Protein AF-A0A3N5L3K1-F1 (afdb_monomer)

Secondary structure (DSSP, 8-state):
-HHHHHHHHHHHHHTT--HHHHHHHHHHHHHHHHHHHHHHHHHHHHHHHHHHHHHTT--TTTTTSS----SS-HHHHHHHHHHHHHHHHHHHHHHHHHHTT-

Radius of gyration: 20.73 Å; Cα contacts (8 Å, |Δi|>4): 67; chains: 1; bounding box: 44×19×56 Å

Mean predicted aligned error: 8.54 Å

Structure (mmCIF, N/CA/C/O backbone):
data_AF-A0A3N5L3K1-F1
#
_entry.id   AF-A0A3N5L3K1-F1
#
loop_
_atom_site.group_PDB
_atom_site.id
_atom_site.type_symbol
_atom_site.label_atom_id
_atom_site.label_alt_id
_atom_site.label_comp_id
_atom_site.label_asym_id
_atom_site.label_entity_id
_atom_site.label_seq_id
_atom_site.pdbx_PDB_ins_code
_atom_site.Cartn_x
_atom_site.Cartn_y
_atom_site.Cartn_z
_atom_site.occupancy
_atom_site.B_iso_or_equiv
_atom_site.auth_seq_id
_atom_site.auth_comp_id
_atom_site.auth_asym_id
_atom_site.auth_atom_id
_atom_site.pdbx_PDB_model_num
ATOM 1 N N . ALA A 1 1 ? 4.553 2.457 20.810 1.00 51.47 1 ALA A N 1
ATOM 2 C CA . ALA A 1 1 ? 3.489 2.457 19.781 1.00 51.47 1 ALA A CA 1
ATOM 3 C C . ALA A 1 1 ? 2.298 1.556 20.140 1.00 51.47 1 ALA A C 1
ATOM 5 O O . ALA A 1 1 ? 1.179 2.024 20.021 1.00 51.47 1 ALA A O 1
ATOM 6 N N . VAL A 1 2 ? 2.493 0.312 20.613 1.00 47.75 2 VAL A N 1
ATOM 7 C CA . VAL A 1 2 ? 1.377 -0.605 20.964 1.00 47.75 2 VAL A CA 1
ATOM 8 C C . VAL A 1 2 ? 0.472 -0.066 22.090 1.00 47.75 2 VAL A C 1
ATOM 10 O O . VAL A 1 2 ? -0.739 -0.153 21.960 1.00 47.75 2 VAL A O 1
ATOM 13 N N . TYR A 1 3 ? 1.027 0.578 23.127 1.00 53.47 3 TYR A N 1
ATOM 14 C CA . TYR A 1 3 ? 0.235 1.180 24.218 1.00 53.47 3 TYR A CA 1
ATOM 15 C C . TYR A 1 3 ? -0.630 2.378 23.787 1.00 53.47 3 TYR A C 1
ATOM 17 O O . TYR A 1 3 ? -1.760 2.495 24.245 1.00 53.47 3 TYR A O 1
ATOM 25 N N . ALA A 1 4 ? -0.151 3.207 22.849 1.00 59.09 4 ALA A N 1
ATOM 26 C CA . ALA A 1 4 ? -0.912 4.356 22.341 1.00 59.09 4 ALA A CA 1
ATOM 27 C C . ALA A 1 4 ? -2.193 3.922 21.605 1.00 59.09 4 ALA A C 1
ATOM 29 O O . ALA A 1 4 ? -3.210 4.605 21.650 1.00 59.09 4 ALA A O 1
ATOM 30 N N . ARG A 1 5 ? -2.162 2.743 20.966 1.00 70.94 5 ARG A N 1
ATOM 31 C CA . ARG A 1 5 ? -3.332 2.164 20.293 1.00 70.94 5 ARG A CA 1
ATOM 32 C C . ARG A 1 5 ? -4.356 1.619 21.283 1.00 70.94 5 ARG A C 1
ATOM 34 O O . ARG A 1 5 ? -5.548 1.680 21.006 1.00 70.94 5 ARG A O 1
ATOM 41 N N . THR A 1 6 ? -3.910 1.084 22.418 1.00 75.88 6 THR A N 1
ATOM 42 C CA . THR A 1 6 ? -4.813 0.610 23.475 1.00 75.88 6 THR A CA 1
ATOM 43 C C . THR A 1 6 ? -5.590 1.774 24.085 1.00 75.88 6 THR A C 1
ATOM 45 O O . THR A 1 6 ? -6.803 1.670 24.229 1.00 75.88 6 THR A O 1
ATOM 48 N N . GLU A 1 7 ? -4.912 2.893 24.350 1.00 81.44 7 GLU A N 1
ATOM 49 C CA . GLU A 1 7 ? -5.519 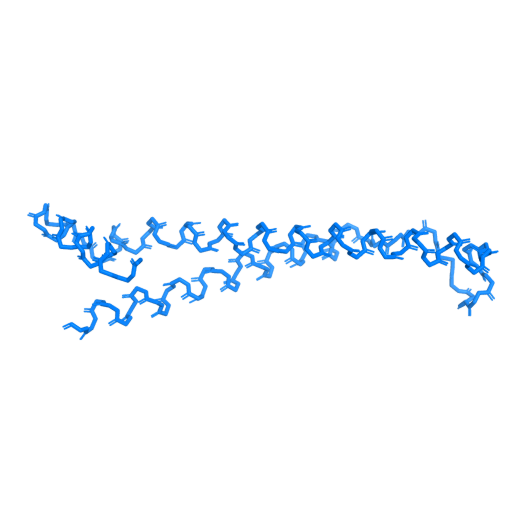4.110 24.900 1.00 81.44 7 GLU A CA 1
ATOM 50 C C . GLU A 1 7 ? -6.524 4.744 23.914 1.00 81.44 7 GLU A C 1
ATOM 52 O O . GLU A 1 7 ? -7.651 5.049 24.296 1.00 81.44 7 GLU A O 1
ATOM 57 N N . GLU A 1 8 ? -6.198 4.831 22.614 1.00 83.19 8 GLU A N 1
ATOM 58 C CA . GLU A 1 8 ? -7.154 5.269 21.575 1.00 83.19 8 GLU A CA 1
ATOM 59 C C . GLU A 1 8 ? -8.406 4.382 21.518 1.00 83.19 8 GLU A C 1
ATOM 61 O O . GLU A 1 8 ? -9.532 4.880 21.432 1.00 83.19 8 GLU A O 1
ATOM 66 N N . ILE A 1 9 ? -8.229 3.058 21.569 1.00 84.31 9 ILE A N 1
ATOM 67 C CA . ILE A 1 9 ? -9.345 2.105 21.548 1.00 84.31 9 ILE A CA 1
ATOM 68 C C . ILE A 1 9 ? -10.199 2.247 22.812 1.00 84.31 9 ILE A C 1
ATOM 70 O O . ILE A 1 9 ? -11.424 2.137 22.730 1.00 84.31 9 ILE A O 1
ATOM 74 N N . GLU A 1 10 ? -9.582 2.488 23.968 1.00 85.31 10 GLU A N 1
ATOM 75 C CA . GLU A 1 10 ? -10.277 2.726 25.231 1.00 85.31 10 GLU A CA 1
ATOM 76 C C . GLU A 1 10 ? -11.113 4.005 25.172 1.00 85.31 10 GLU A C 1
ATOM 78 O O . GLU A 1 10 ? -12.309 3.954 25.461 1.00 85.31 10 GLU A O 1
ATOM 83 N N . VAL A 1 11 ? -10.548 5.107 24.670 1.00 88.31 11 VAL A N 1
ATOM 84 C CA . VAL A 1 11 ? -11.296 6.347 24.424 1.00 88.31 11 VAL A CA 1
ATOM 85 C C . VAL A 1 11 ? -12.490 6.082 23.509 1.00 88.31 11 VAL A C 1
ATOM 87 O O . VAL A 1 11 ? -13.613 6.432 23.860 1.00 88.31 11 VAL A O 1
ATOM 90 N N . MET A 1 12 ? -12.304 5.392 22.378 1.00 89.31 12 MET A N 1
ATOM 91 C CA . MET A 1 12 ? -13.418 5.068 21.475 1.00 89.31 12 MET A CA 1
ATOM 92 C C . MET A 1 12 ? -14.493 4.198 22.151 1.00 89.31 12 MET A C 1
ATOM 94 O O . MET A 1 12 ? -15.686 4.388 21.902 1.00 89.31 12 MET A O 1
ATOM 98 N N . ARG A 1 13 ? -14.104 3.268 23.034 1.00 87.25 13 ARG A N 1
ATOM 99 C CA . ARG A 1 13 ? -15.048 2.463 23.829 1.00 87.25 13 ARG A CA 1
ATOM 100 C C . ARG A 1 13 ? -15.817 3.315 24.843 1.00 87.25 13 ARG A C 1
ATOM 102 O O . ARG A 1 13 ? -17.011 3.078 25.009 1.00 87.25 13 ARG A O 1
ATOM 109 N N . LEU A 1 14 ? -15.181 4.309 25.468 1.00 90.69 14 LEU A N 1
ATOM 110 C CA . LEU A 1 14 ? -15.819 5.215 26.435 1.00 90.69 14 LEU A CA 1
ATOM 111 C C . LEU A 1 14 ? -16.923 6.072 25.799 1.00 90.69 14 LEU A C 1
ATOM 113 O O . LEU A 1 14 ? -17.935 6.331 26.443 1.00 90.69 14 LEU A O 1
ATOM 117 N N . VAL A 1 15 ? -16.782 6.446 24.523 1.00 89.88 15 VAL A N 1
ATOM 118 C CA . VAL A 1 15 ? -17.839 7.159 23.774 1.00 89.88 15 VAL A CA 1
ATOM 119 C C . VAL A 1 15 ? -18.920 6.204 23.224 1.00 89.88 15 VAL A C 1
ATOM 121 O O . VAL A 1 15 ? -19.828 6.626 22.514 1.00 89.88 15 VAL A O 1
ATOM 124 N N . GLY A 1 16 ? -18.850 4.902 23.531 1.00 89.56 16 GLY A N 1
ATOM 125 C CA . GLY A 1 16 ? -19.830 3.905 23.087 1.00 89.56 16 GLY A CA 1
ATOM 126 C C . GLY A 1 16 ? -19.682 3.474 21.622 1.00 89.56 16 GLY A C 1
ATOM 127 O O . GLY A 1 16 ? -20.645 2.992 21.021 1.00 89.56 16 GLY A O 1
ATOM 128 N N . ALA A 1 17 ? -18.499 3.636 21.018 1.00 89.56 17 ALA A N 1
ATOM 129 C CA . ALA A 1 17 ? -18.284 3.281 19.618 1.00 89.56 17 ALA A CA 1
ATOM 130 C C . ALA A 1 17 ? -18.453 1.770 19.371 1.00 89.56 17 ALA A C 1
ATOM 132 O O . ALA A 1 17 ? -17.953 0.920 20.115 1.00 89.56 17 ALA A O 1
ATOM 133 N N . THR A 1 18 ? -19.125 1.407 18.274 1.00 89.00 18 THR A N 1
ATOM 134 C CA . THR A 1 18 ? -19.275 -0.006 17.895 1.00 89.00 18 THR A CA 1
ATOM 135 C C . THR A 1 18 ? -17.955 -0.588 17.375 1.00 89.00 18 THR A C 1
ATOM 137 O O . THR A 1 18 ? -17.074 0.124 16.895 1.00 89.00 18 THR A O 1
ATOM 140 N N . ARG A 1 19 ? -17.820 -1.923 17.389 1.00 84.75 19 ARG A N 1
ATOM 141 C CA . ARG A 1 19 ? -16.615 -2.626 16.898 1.00 84.75 19 ARG A CA 1
ATOM 142 C C . ARG A 1 19 ? -16.206 -2.241 15.469 1.00 84.75 19 ARG A C 1
ATOM 144 O O . ARG A 1 19 ? -15.022 -2.302 15.153 1.00 84.75 19 ARG A O 1
ATOM 15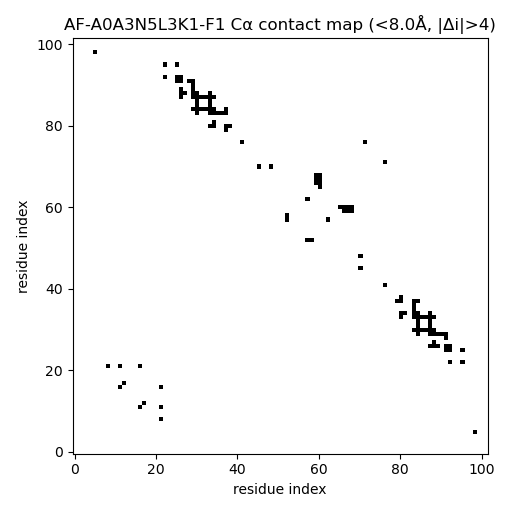1 N N . LEU A 1 20 ? -17.163 -1.870 14.616 1.00 85.31 20 LEU A N 1
ATOM 152 C CA . LEU A 1 20 ? -16.884 -1.417 13.253 1.00 85.31 20 LEU A CA 1
ATOM 153 C C . LEU A 1 20 ? -16.288 -0.002 13.236 1.00 85.31 20 LEU A C 1
ATOM 155 O O . LEU A 1 20 ? -15.308 0.215 12.532 1.00 85.31 20 LEU A O 1
ATOM 159 N N . HIS A 1 21 ? -16.813 0.915 14.057 1.00 87.12 21 HIS A N 1
ATOM 160 C CA . HIS A 1 21 ? -16.282 2.277 14.191 1.00 87.12 21 HIS A CA 1
ATOM 161 C C . HIS A 1 21 ? -14.843 2.287 14.701 1.00 87.12 21 HIS A C 1
ATOM 163 O O . HIS A 1 21 ? -14.042 3.084 14.232 1.00 87.12 21 HIS A O 1
ATOM 169 N N . ILE A 1 22 ? -14.498 1.359 15.597 1.00 87.19 22 ILE A N 1
ATOM 170 C CA . ILE A 1 22 ? -13.119 1.212 16.072 1.00 87.19 22 ILE A CA 1
ATOM 171 C C . ILE A 1 22 ? -12.219 0.677 14.950 1.00 87.19 22 ILE A C 1
ATOM 173 O O . ILE A 1 22 ? -11.106 1.149 14.783 1.00 87.19 22 ILE A O 1
ATOM 177 N N . ARG A 1 23 ? -12.675 -0.301 14.153 1.00 86.81 23 ARG A N 1
ATOM 178 C CA . ARG A 1 23 ? -11.847 -0.962 13.121 1.00 86.81 23 ARG A CA 1
ATOM 179 C C . ARG A 1 23 ? -11.660 -0.146 11.843 1.00 86.81 23 ARG A C 1
ATOM 181 O O . AR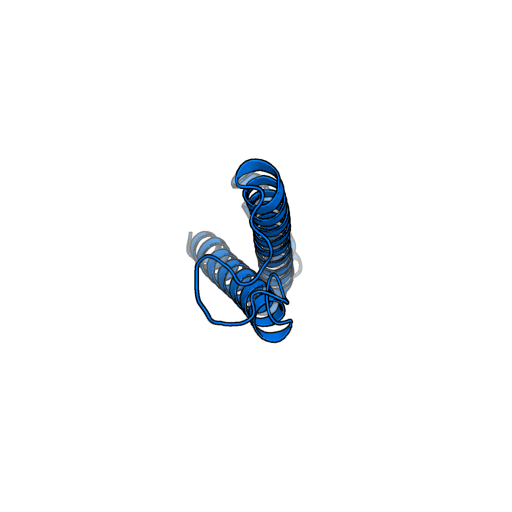G A 1 23 ? -10.633 -0.306 11.192 1.00 86.81 23 ARG A O 1
ATOM 188 N N . ALA A 1 24 ? -12.633 0.680 11.469 1.00 90.56 24 ALA A N 1
ATOM 189 C CA . ALA A 1 24 ? -12.605 1.470 10.240 1.00 90.56 24 ALA A CA 1
ATOM 190 C C . ALA A 1 24 ? -11.360 2.376 10.088 1.00 90.56 24 ALA A C 1
ATOM 192 O O . ALA A 1 24 ? -10.712 2.276 9.044 1.00 90.56 24 ALA A O 1
ATOM 193 N N . PRO A 1 25 ? -10.965 3.204 11.080 1.00 90.00 25 PRO A N 1
ATOM 194 C CA . PRO A 1 25 ? -9.780 4.056 10.947 1.00 90.00 25 PRO A CA 1
ATOM 195 C C . PRO A 1 25 ? -8.497 3.233 10.797 1.00 90.00 25 PRO A C 1
ATOM 197 O O . PRO A 1 25 ? -7.681 3.522 9.927 1.00 90.00 25 PRO A O 1
ATOM 200 N N . PHE A 1 26 ? -8.349 2.146 11.558 1.00 88.62 26 PHE A N 1
ATOM 201 C CA . PHE A 1 26 ? -7.182 1.274 11.433 1.00 88.62 26 PHE A CA 1
ATOM 202 C C . PHE A 1 26 ? -7.132 0.560 10.084 1.00 88.62 26 PHE A C 1
ATOM 204 O O . PHE A 1 26 ? -6.049 0.373 9.528 1.00 88.62 26 PHE A O 1
ATOM 211 N N . LEU A 1 27 ? -8.278 0.131 9.546 1.00 91.44 27 LEU A N 1
ATOM 212 C CA . LEU A 1 27 ? -8.342 -0.483 8.221 1.00 91.44 27 LEU A CA 1
ATOM 213 C C . LEU A 1 27 ? -7.828 0.495 7.161 1.00 91.44 27 LEU A C 1
ATOM 215 O O . LEU A 1 27 ? -7.012 0.112 6.326 1.00 91.44 27 LEU A O 1
ATOM 219 N N . LEU A 1 28 ? -8.259 1.756 7.245 1.00 93.38 28 LEU A N 1
ATOM 220 C CA . LEU A 1 28 ? -7.823 2.819 6.349 1.00 93.38 28 LEU A CA 1
ATOM 221 C C . LEU A 1 28 ? -6.318 3.088 6.475 1.00 93.38 28 LEU A C 1
ATOM 223 O O . LEU A 1 28 ? -5.627 3.132 5.461 1.00 93.38 28 LEU A O 1
ATOM 227 N N . GLU A 1 29 ? -5.790 3.198 7.697 1.00 92.12 29 GLU A N 1
ATOM 228 C CA . GLU A 1 29 ? -4.345 3.335 7.925 1.00 92.12 29 GLU A CA 1
ATOM 229 C C . GLU A 1 29 ? -3.561 2.168 7.306 1.00 92.12 29 GLU A C 1
ATOM 231 O O . GLU A 1 29 ? -2.566 2.388 6.616 1.00 92.12 29 GLU A O 1
ATOM 236 N N . GLY A 1 30 ? -4.036 0.932 7.499 1.00 93.69 30 GLY A N 1
ATOM 237 C CA . GLY A 1 30 ? -3.430 -0.268 6.925 1.00 93.69 30 GLY A CA 1
ATOM 238 C C . GLY A 1 30 ? -3.436 -0.250 5.400 1.00 93.69 30 GLY A C 1
ATOM 239 O O . GLY A 1 30 ? -2.410 -0.513 4.778 1.00 93.69 30 GLY A O 1
ATOM 240 N N . MET A 1 31 ? -4.563 0.112 4.783 1.00 95.12 31 MET A N 1
ATOM 241 C CA . MET A 1 31 ? -4.668 0.263 3.329 1.00 95.12 31 MET A CA 1
ATOM 242 C C . MET A 1 31 ? -3.704 1.324 2.802 1.00 95.12 31 MET A C 1
ATOM 244 O O . MET A 1 31 ? -3.003 1.067 1.824 1.00 95.12 31 MET A O 1
ATOM 248 N N . ILE A 1 32 ? -3.628 2.490 3.449 1.00 95.88 32 ILE A N 1
ATOM 249 C CA . ILE A 1 32 ? -2.716 3.573 3.058 1.00 95.88 32 ILE A CA 1
ATOM 250 C C . ILE A 1 32 ? -1.267 3.090 3.143 1.00 95.88 32 ILE A C 1
ATOM 252 O O . ILE A 1 32 ? -0.528 3.208 2.168 1.00 95.88 32 ILE A O 1
ATOM 256 N N . GLN A 1 33 ? -0.870 2.483 4.263 1.00 95.50 33 GLN A N 1
ATOM 257 C CA . GLN A 1 33 ? 0.477 1.937 4.444 1.00 95.50 33 GLN A CA 1
ATOM 258 C C . GLN A 1 33 ? 0.813 0.868 3.397 1.00 95.50 33 GLN A C 1
ATOM 260 O O . GLN A 1 33 ? 1.889 0.908 2.800 1.00 95.50 33 GLN A O 1
ATOM 265 N N . GLY A 1 34 ? -0.113 -0.056 3.131 1.00 96.50 34 GLY A N 1
ATOM 266 C CA . GLY A 1 34 ? 0.060 -1.103 2.125 1.00 96.50 34 GLY A CA 1
ATOM 267 C C . GLY A 1 34 ? 0.181 -0.551 0.703 1.00 96.50 34 GLY A C 1
ATOM 268 O O . GLY A 1 34 ? 1.043 -0.982 -0.062 1.00 96.50 34 GLY A O 1
ATOM 269 N N . THR A 1 35 ? -0.627 0.455 0.364 1.00 97.00 35 THR A N 1
ATOM 270 C CA . THR A 1 35 ? -0.587 1.116 -0.949 1.00 97.00 35 THR A CA 1
ATOM 271 C C . THR A 1 35 ? 0.715 1.894 -1.135 1.00 97.00 35 THR A C 1
ATOM 273 O O . THR A 1 35 ? 1.349 1.788 -2.182 1.00 97.00 35 THR A O 1
ATOM 276 N N . LEU A 1 36 ? 1.159 2.633 -0.112 1.00 97.56 36 LEU A N 1
ATOM 277 C CA . LEU A 1 36 ? 2.436 3.352 -0.136 1.00 97.56 36 LEU A CA 1
ATOM 278 C C . LEU A 1 36 ? 3.626 2.394 -0.258 1.00 97.56 36 LEU A C 1
ATOM 280 O O . LEU A 1 36 ? 4.543 2.659 -1.032 1.00 97.56 36 LEU A O 1
ATOM 284 N N . GLY A 1 37 ? 3.594 1.261 0.449 1.00 97.25 37 GLY A N 1
ATOM 285 C CA . GLY A 1 37 ? 4.610 0.215 0.331 1.00 97.25 37 GLY A CA 1
ATOM 286 C C . GLY A 1 37 ? 4.686 -0.374 -1.080 1.00 97.25 37 GLY A C 1
ATOM 287 O O . GLY A 1 37 ? 5.776 -0.494 -1.640 1.00 97.25 37 GLY A O 1
ATOM 288 N N . ALA A 1 38 ? 3.538 -0.673 -1.694 1.00 97.00 38 ALA A N 1
ATOM 289 C CA . ALA A 1 38 ? 3.482 -1.129 -3.083 1.00 97.00 38 ALA A CA 1
ATOM 290 C C . ALA A 1 38 ? 3.959 -0.053 -4.074 1.00 97.00 38 ALA A C 1
ATOM 292 O O . ALA A 1 38 ? 4.688 -0.368 -5.014 1.00 97.00 38 ALA A O 1
ATOM 293 N N . GLY A 1 39 ? 3.613 1.218 -3.846 1.00 96.81 39 GLY A N 1
ATOM 294 C CA . GLY A 1 39 ? 4.104 2.345 -4.642 1.00 96.81 39 GLY A CA 1
ATOM 295 C C . GLY A 1 39 ? 5.625 2.496 -4.571 1.00 96.81 39 GLY A C 1
ATOM 296 O O . GLY A 1 39 ? 6.278 2.649 -5.602 1.00 96.81 39 GLY A O 1
ATOM 297 N N . LEU A 1 40 ? 6.208 2.372 -3.375 1.00 97.38 40 LEU A N 1
ATOM 298 C CA . LEU A 1 40 ? 7.662 2.349 -3.192 1.00 97.38 40 LEU A CA 1
ATOM 299 C C . LEU A 1 40 ? 8.311 1.166 -3.917 1.00 97.38 40 LEU A C 1
ATOM 301 O O . LEU A 1 40 ? 9.321 1.348 -4.593 1.00 97.38 40 LEU A O 1
ATOM 305 N N . ALA A 1 41 ? 7.726 -0.029 -3.826 1.00 96.06 41 ALA A N 1
ATOM 306 C CA . ALA A 1 41 ? 8.230 -1.203 -4.534 1.00 96.06 41 ALA A CA 1
ATOM 307 C C . ALA A 1 41 ? 8.210 -1.010 -6.062 1.00 96.06 41 ALA A C 1
ATOM 309 O O . ALA A 1 41 ? 9.189 -1.337 -6.730 1.00 96.06 41 ALA A O 1
ATOM 310 N N . LEU A 1 42 ? 7.138 -0.426 -6.612 1.00 94.56 42 LEU A N 1
ATOM 311 C CA . LEU A 1 42 ? 7.046 -0.082 -8.035 1.00 94.56 42 LEU A CA 1
ATOM 312 C C . LEU A 1 42 ? 8.099 0.951 -8.449 1.00 94.56 42 LEU A C 1
ATOM 314 O O . LEU A 1 42 ? 8.733 0.789 -9.490 1.00 94.56 42 LEU A O 1
ATOM 318 N N . ALA A 1 43 ? 8.323 1.984 -7.633 1.00 94.12 43 ALA A N 1
ATOM 319 C CA . ALA A 1 43 ? 9.349 2.990 -7.896 1.00 94.12 43 ALA A CA 1
ATOM 320 C C . ALA A 1 43 ? 10.761 2.378 -7.909 1.00 94.12 43 ALA A C 1
ATOM 322 O O . ALA A 1 43 ? 11.557 2.671 -8.802 1.00 94.12 43 ALA A O 1
ATOM 323 N N . LEU A 1 44 ? 11.057 1.483 -6.961 1.00 95.06 44 LEU A N 1
ATOM 324 C CA . LEU A 1 44 ? 12.325 0.751 -6.921 1.00 95.06 44 LEU A CA 1
ATOM 325 C C . LEU A 1 44 ? 12.486 -0.176 -8.130 1.00 95.06 44 LEU A C 1
ATOM 327 O O . LEU A 1 44 ? 13.558 -0.205 -8.731 1.00 95.06 44 LEU A O 1
ATOM 331 N N . LEU A 1 45 ? 11.426 -0.889 -8.521 1.00 92.06 45 LEU A N 1
ATOM 332 C CA . LEU A 1 45 ? 11.429 -1.747 -9.707 1.00 92.06 45 LEU A CA 1
ATOM 333 C C . LEU A 1 45 ? 11.692 -0.934 -10.985 1.00 92.06 45 LEU A C 1
ATOM 335 O O . LEU A 1 45 ? 12.467 -1.363 -11.837 1.00 92.06 45 LEU A O 1
ATOM 339 N N . PHE A 1 46 ? 11.097 0.257 -11.093 1.00 88.62 46 PHE A N 1
ATOM 340 C CA . PHE A 1 46 ? 11.309 1.175 -12.215 1.00 88.62 46 PHE A CA 1
ATOM 341 C C . PHE A 1 46 ? 12.749 1.680 -12.279 1.00 88.62 46 PHE A C 1
ATOM 343 O O . PHE A 1 46 ? 13.375 1.641 -13.340 1.00 88.62 46 PHE A O 1
ATOM 350 N N . GLY A 1 47 ? 13.302 2.086 -11.134 1.00 89.19 47 GLY A N 1
ATOM 351 C CA . GLY A 1 47 ? 14.706 2.470 -11.032 1.00 89.19 47 GLY A CA 1
ATOM 352 C C . GLY A 1 47 ? 15.643 1.329 -11.432 1.00 89.19 47 GLY A C 1
ATOM 353 O O . GLY A 1 47 ? 16.543 1.531 -12.245 1.00 89.19 47 GLY A O 1
ATOM 354 N N . ALA A 1 48 ? 15.395 0.117 -10.925 1.00 87.94 48 ALA A N 1
ATOM 355 C CA . ALA A 1 48 ? 16.182 -1.066 -11.256 1.00 87.94 48 ALA A CA 1
ATOM 356 C C . ALA A 1 48 ? 16.153 -1.368 -12.762 1.00 87.94 48 ALA A C 1
ATOM 358 O O . ALA A 1 48 ? 17.209 -1.552 -13.362 1.00 87.94 48 ALA A O 1
ATOM 359 N N . TYR A 1 49 ? 14.974 -1.330 -13.389 1.00 84.31 49 TYR A N 1
ATOM 360 C CA . TYR A 1 49 ? 14.833 -1.526 -14.832 1.00 84.31 49 TYR A CA 1
ATOM 361 C C . TYR A 1 49 ? 15.654 -0.523 -15.648 1.00 84.31 49 TYR A C 1
ATOM 363 O O . TYR A 1 49 ? 16.383 -0.920 -16.558 1.00 84.31 49 TYR A O 1
ATOM 371 N N . TYR A 1 50 ? 15.588 0.766 -15.302 1.00 82.62 50 TYR A N 1
ATOM 372 C CA . TYR A 1 50 ? 16.346 1.797 -16.011 1.00 82.62 50 TYR A CA 1
ATOM 373 C C . TYR A 1 50 ? 17.861 1.613 -15.848 1.00 82.62 50 TYR A C 1
ATOM 375 O O . TYR A 1 50 ? 18.609 1.713 -16.822 1.00 82.62 50 TYR A O 1
ATOM 383 N N . VAL A 1 51 ? 18.318 1.278 -14.636 1.00 86.06 51 VAL A N 1
ATOM 384 C CA . VAL A 1 51 ? 19.734 0.987 -14.363 1.00 86.06 51 VAL A CA 1
ATOM 385 C C . VAL A 1 51 ? 20.211 -0.221 -15.172 1.00 86.06 51 VAL A C 1
ATOM 387 O O . VAL A 1 51 ? 21.281 -0.160 -15.773 1.00 86.06 51 VAL A O 1
ATOM 390 N N . THR A 1 52 ? 19.421 -1.296 -15.247 1.00 82.06 52 THR A N 1
ATOM 391 C CA . THR A 1 52 ? 19.760 -2.488 -16.039 1.00 82.06 52 THR A CA 1
ATOM 392 C C . THR A 1 52 ? 19.864 -2.172 -17.533 1.00 82.06 52 THR A C 1
ATOM 394 O O . THR A 1 52 ? 20.827 -2.591 -18.177 1.00 82.06 52 THR A O 1
ATOM 397 N N . LEU A 1 53 ? 18.924 -1.398 -18.087 1.00 76.94 53 LEU A N 1
ATOM 398 C CA . LEU A 1 53 ? 18.985 -0.968 -19.489 1.00 76.94 53 LEU A CA 1
ATOM 399 C C . LEU A 1 53 ? 20.234 -0.131 -19.782 1.00 76.94 53 LEU A C 1
ATOM 401 O O . LEU A 1 53 ? 20.893 -0.341 -20.801 1.00 76.94 53 LEU A O 1
ATOM 405 N N . TRP A 1 54 ? 20.572 0.788 -18.875 1.00 75.94 54 TRP A N 1
ATOM 406 C CA . TRP A 1 54 ? 21.747 1.642 -19.009 1.00 75.94 54 TRP A CA 1
ATOM 407 C C . TRP A 1 54 ? 23.059 0.845 -18.933 1.00 75.94 54 TRP A C 1
ATOM 409 O O . TRP A 1 54 ? 23.958 1.069 -19.741 1.00 75.94 54 TRP A O 1
ATOM 419 N N . GLN A 1 55 ? 23.158 -0.121 -18.012 1.00 74.81 55 GLN A N 1
ATOM 420 C CA . GLN A 1 55 ? 24.375 -0.912 -17.796 1.00 74.81 55 GLN A CA 1
ATOM 421 C C . GLN A 1 55 ? 24.660 -1.928 -18.905 1.00 74.81 55 GLN A C 1
ATOM 423 O O . GLN A 1 55 ? 25.818 -2.107 -19.275 1.00 74.81 55 GLN A O 1
ATOM 428 N N . LEU A 1 56 ? 23.641 -2.607 -19.437 1.00 68.75 56 LEU A N 1
ATOM 429 C CA . LEU A 1 56 ? 23.863 -3.661 -20.432 1.00 68.75 56 LEU A CA 1
ATOM 430 C C . LEU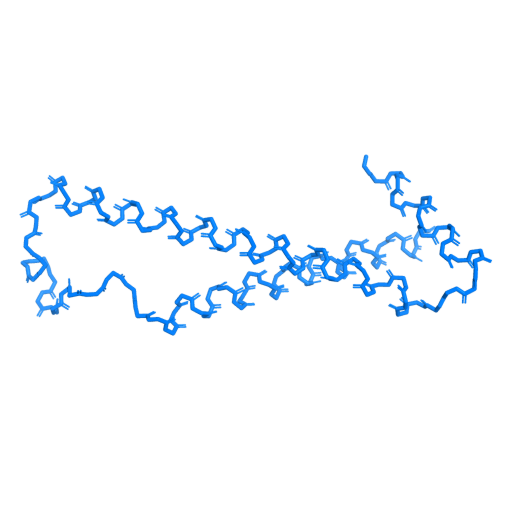 A 1 56 ? 23.878 -3.135 -21.887 1.00 68.75 56 LEU A C 1
ATOM 432 O O . LEU A 1 56 ? 23.997 -3.936 -22.813 1.00 68.75 56 LEU A O 1
ATOM 436 N N . GLN A 1 57 ? 23.732 -1.817 -22.110 1.00 64.75 57 GLN A N 1
ATOM 437 C CA . GLN A 1 57 ? 23.571 -1.195 -23.441 1.00 64.75 57 GLN A CA 1
ATOM 438 C C . GLN A 1 57 ? 22.552 -1.929 -24.329 1.00 64.75 57 GLN A C 1
ATOM 440 O O . GLN A 1 57 ? 22.676 -1.993 -25.556 1.00 64.75 57 GLN A O 1
ATOM 445 N N . VAL A 1 58 ? 21.545 -2.542 -23.703 1.00 60.75 58 VAL A N 1
ATOM 446 C CA . VAL A 1 58 ? 20.592 -3.373 -24.423 1.00 60.75 58 VAL A CA 1
ATOM 447 C C . VAL A 1 58 ? 19.608 -2.464 -25.112 1.00 60.75 58 VAL A C 1
ATOM 449 O O . VAL A 1 58 ? 18.821 -1.773 -24.468 1.00 60.75 58 VAL A O 1
ATOM 452 N N . THR A 1 59 ? 19.588 -2.516 -26.436 1.00 57.56 59 THR A N 1
ATOM 453 C CA . THR A 1 59 ? 18.403 -2.081 -27.163 1.00 57.56 59 THR A CA 1
ATOM 454 C C . THR A 1 59 ? 17.251 -3.011 -26.767 1.00 57.56 59 THR A C 1
ATOM 456 O O . THR A 1 59 ? 17.423 -4.236 -26.865 1.00 57.56 59 THR A O 1
ATOM 459 N N . PRO A 1 60 ? 16.099 -2.481 -26.318 1.00 55.09 60 PRO A N 1
ATOM 460 C CA . PRO A 1 60 ? 14.930 -3.291 -26.002 1.00 55.09 60 PRO A CA 1
ATOM 461 C C . PRO A 1 60 ? 14.530 -4.115 -27.233 1.00 55.09 60 PRO A C 1
ATOM 463 O O . PRO A 1 60 ? 13.992 -3.593 -28.203 1.00 55.09 60 PRO A O 1
ATOM 466 N N . GLY A 1 61 ? 14.892 -5.401 -27.228 1.00 54.41 61 GLY A N 1
ATOM 467 C CA . GLY A 1 61 ? 14.724 -6.304 -28.372 1.00 54.41 61 GLY A CA 1
ATOM 468 C C . GLY A 1 61 ? 15.822 -7.360 -28.544 1.00 54.41 61 GLY A C 1
ATOM 469 O O . GLY A 1 61 ? 15.535 -8.430 -29.070 1.00 54.41 61 GLY A O 1
ATOM 470 N N . ARG A 1 62 ? 17.058 -7.135 -28.063 1.00 54.19 62 ARG A N 1
ATOM 471 C CA . ARG A 1 62 ? 18.175 -8.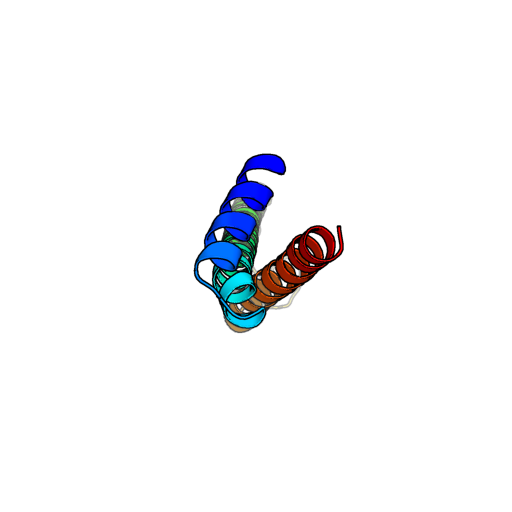082 -28.309 1.00 54.19 62 ARG A CA 1
ATOM 472 C C . ARG A 1 62 ? 18.261 -9.290 -27.369 1.00 54.19 62 ARG A C 1
ATOM 474 O O . ARG A 1 62 ? 18.898 -10.263 -27.751 1.00 54.19 62 ARG A O 1
ATOM 481 N N . ILE A 1 63 ? 17.659 -9.251 -26.176 1.00 54.84 63 ILE A N 1
ATOM 482 C CA . ILE A 1 63 ? 17.820 -10.335 -25.181 1.00 54.84 63 ILE A CA 1
ATOM 483 C C . ILE A 1 63 ? 16.664 -11.347 -25.204 1.00 54.84 63 ILE A C 1
ATOM 485 O O . ILE A 1 63 ? 16.906 -12.523 -24.960 1.00 54.84 63 ILE A O 1
ATOM 489 N N . PHE A 1 64 ? 15.433 -10.938 -25.540 1.00 55.19 64 PHE A N 1
ATOM 490 C CA . PHE A 1 64 ? 14.256 -11.813 -25.391 1.00 55.19 64 PHE A CA 1
ATOM 491 C C . PHE A 1 64 ? 13.423 -12.048 -26.658 1.00 55.19 64 PHE A C 1
ATOM 493 O O . PHE A 1 64 ? 12.469 -12.812 -26.587 1.00 55.19 64 PHE A O 1
ATOM 500 N N . GLY A 1 65 ? 13.720 -11.424 -27.807 1.00 48.66 65 GLY A N 1
ATOM 501 C CA . GLY A 1 65 ? 12.944 -11.611 -29.053 1.00 48.66 65 GLY A CA 1
ATOM 502 C C . GLY A 1 65 ? 11.476 -11.143 -28.998 1.00 48.66 65 GLY A C 1
ATOM 503 O O . GLY A 1 65 ? 10.817 -11.042 -30.026 1.00 48.66 65 GLY A O 1
ATOM 504 N N . VAL A 1 66 ? 10.981 -10.802 -27.809 1.00 51.69 66 VAL A N 1
ATOM 505 C CA . VAL A 1 66 ? 9.713 -10.137 -27.530 1.00 51.69 66 VAL A CA 1
ATOM 506 C C . VAL A 1 66 ? 10.033 -8.654 -27.370 1.00 51.69 66 VAL A C 1
ATOM 508 O O . VAL A 1 66 ? 10.940 -8.303 -26.616 1.00 51.69 66 VAL A O 1
ATOM 511 N N . GLY A 1 67 ? 9.355 -7.781 -28.116 1.00 50.03 67 GLY A N 1
ATOM 512 C CA . GLY A 1 67 ? 9.588 -6.337 -28.072 1.00 50.03 67 GLY A CA 1
ATOM 513 C C . GLY A 1 67 ? 9.489 -5.803 -26.643 1.00 50.03 67 GLY A C 1
ATOM 514 O O . GLY A 1 67 ? 8.397 -5.666 -26.103 1.00 50.03 67 GLY A O 1
ATOM 515 N N . VAL A 1 68 ? 10.632 -5.495 -26.028 1.00 53.72 68 VAL A N 1
ATOM 516 C CA . VAL A 1 68 ? 10.730 -4.987 -24.650 1.00 53.72 68 VAL A CA 1
ATOM 517 C C . VAL A 1 68 ? 10.428 -3.480 -24.643 1.00 53.72 68 VAL A C 1
ATOM 519 O O . VAL A 1 68 ? 11.235 -2.668 -24.215 1.00 53.72 68 VAL A O 1
ATOM 522 N N . GLY A 1 69 ? 9.302 -3.068 -25.227 1.00 55.16 69 GLY A N 1
ATOM 523 C CA . GLY A 1 69 ? 8.956 -1.652 -25.397 1.00 55.16 69 GLY A CA 1
ATOM 524 C C . GLY A 1 69 ? 8.366 -0.997 -24.145 1.00 55.16 69 GLY A C 1
ATOM 525 O O . GLY A 1 69 ? 8.399 0.224 -24.020 1.00 55.16 69 GLY A O 1
ATOM 526 N N . SER A 1 70 ? 7.846 -1.785 -23.203 1.00 66.44 70 SER A N 1
ATOM 527 C CA . SER A 1 70 ? 7.131 -1.282 -22.027 1.00 66.44 70 SER A CA 1
ATOM 528 C C . SER A 1 70 ? 7.648 -1.932 -20.746 1.00 66.44 70 SER A C 1
ATOM 530 O O . SER A 1 70 ? 7.530 -3.142 -20.580 1.00 66.44 70 SER A O 1
ATOM 532 N N . PHE A 1 71 ? 8.190 -1.111 -19.841 1.00 67.75 71 PHE A N 1
ATOM 533 C CA . PHE A 1 71 ? 8.682 -1.492 -18.508 1.00 67.75 71 PHE A CA 1
ATOM 534 C C . PHE A 1 71 ? 7.723 -2.422 -17.751 1.00 67.75 71 PHE A C 1
ATOM 536 O O . PHE A 1 71 ? 8.126 -3.462 -17.238 1.00 67.75 71 PHE A O 1
ATOM 543 N N . LEU A 1 72 ? 6.451 -2.032 -17.688 1.00 76.25 72 LEU A N 1
ATOM 544 C CA . LEU A 1 72 ? 5.384 -2.802 -17.074 1.00 76.25 72 LEU A CA 1
ATOM 545 C C . LEU A 1 72 ? 4.062 -2.345 -17.689 1.00 76.25 72 LEU A C 1
ATOM 547 O O . LEU A 1 72 ? 3.826 -1.142 -17.826 1.00 76.25 72 LEU A O 1
ATOM 551 N N . GLU A 1 73 ? 3.198 -3.283 -18.064 1.00 84.62 73 GLU A N 1
ATOM 552 C CA . GLU A 1 73 ? 1.854 -2.924 -18.510 1.00 84.62 73 GLU A CA 1
ATOM 553 C C . GLU A 1 73 ? 1.053 -2.300 -17.351 1.00 84.62 73 GLU A C 1
ATOM 555 O O . GLU A 1 73 ? 1.126 -2.791 -16.216 1.00 84.62 73 GLU A O 1
ATOM 560 N N . PRO A 1 74 ? 0.250 -1.246 -17.604 1.00 85.94 74 PRO A N 1
ATOM 561 C CA . PRO A 1 74 ? -0.454 -0.517 -16.548 1.00 85.94 74 PRO A CA 1
ATOM 562 C C . PRO A 1 74 ? -1.332 -1.398 -15.649 1.00 85.94 74 PRO A C 1
ATOM 564 O O . PRO A 1 74 ? -1.473 -1.119 -14.460 1.00 85.94 74 PRO A O 1
ATOM 567 N N . HIS A 1 75 ? -1.896 -2.486 -16.182 1.00 89.19 75 HIS A N 1
ATOM 568 C CA . HIS A 1 75 ? -2.754 -3.382 -15.409 1.00 89.19 75 HIS A CA 1
ATOM 569 C C . HIS A 1 75 ? -1.992 -4.141 -14.310 1.00 89.19 75 HIS A C 1
ATOM 571 O O . HIS A 1 75 ? -2.534 -4.333 -13.221 1.00 89.19 75 HIS A O 1
ATOM 577 N N . TRP A 1 76 ? -0.722 -4.501 -14.536 1.00 90.44 76 TRP A N 1
ATOM 578 C CA . TRP A 1 76 ? 0.112 -5.127 -13.506 1.00 90.44 76 TRP A CA 1
ATOM 579 C C . TRP A 1 76 ? 0.445 -4.137 -12.393 1.00 90.44 76 TRP A C 1
ATOM 581 O O . TRP A 1 76 ? 0.296 -4.475 -11.220 1.00 90.44 76 TRP A O 1
ATOM 591 N N . ALA A 1 77 ? 0.787 -2.893 -12.738 1.00 90.75 77 ALA A N 1
ATOM 592 C CA . ALA A 1 77 ? 1.031 -1.843 -11.749 1.00 90.75 77 ALA A CA 1
ATOM 593 C C . ALA A 1 77 ? -0.198 -1.614 -10.851 1.00 90.75 77 ALA A C 1
ATOM 595 O O . ALA 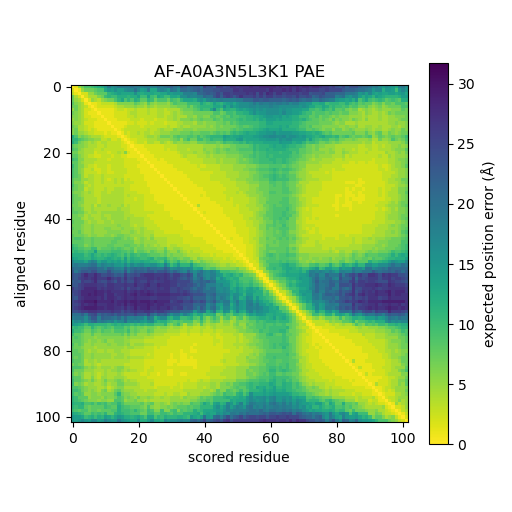A 1 77 ? -0.086 -1.588 -9.624 1.00 90.75 77 ALA A O 1
ATOM 596 N N . VAL A 1 78 ? -1.388 -1.525 -11.456 1.00 94.06 78 VAL A N 1
ATOM 597 C CA . VAL A 1 78 ? -2.654 -1.382 -10.722 1.00 94.06 78 VAL A CA 1
ATOM 598 C C . VAL A 1 78 ? -2.919 -2.597 -9.831 1.00 94.06 78 VAL A C 1
ATOM 600 O O . VAL A 1 78 ? -3.287 -2.426 -8.669 1.00 94.06 78 VAL A O 1
ATOM 603 N N . SER A 1 79 ? -2.681 -3.818 -10.323 1.00 95.31 79 SER A N 1
ATOM 604 C CA . SER A 1 79 ? -2.858 -5.030 -9.513 1.00 95.31 79 SER A CA 1
ATOM 605 C C . SER A 1 79 ? -1.920 -5.078 -8.303 1.00 95.31 79 SER A C 1
ATOM 607 O O . SER A 1 79 ? -2.345 -5.493 -7.229 1.00 95.31 79 SER A O 1
ATOM 609 N N . MET A 1 80 ? -0.680 -4.594 -8.429 1.00 94.88 80 MET A N 1
ATOM 610 C CA . MET A 1 80 ? 0.282 -4.548 -7.325 1.00 94.88 80 MET A CA 1
ATOM 611 C C . MET A 1 80 ? -0.133 -3.541 -6.254 1.00 94.88 80 MET A C 1
ATOM 613 O O . MET A 1 80 ? -0.044 -3.840 -5.064 1.00 94.88 80 MET A O 1
ATOM 617 N N . LEU A 1 81 ? -0.635 -2.372 -6.662 1.00 96.06 81 LEU A N 1
ATOM 618 C CA . LEU A 1 81 ? -1.193 -1.387 -5.733 1.00 96.06 81 LEU A CA 1
ATOM 619 C C . LEU A 1 81 ? -2.428 -1.939 -5.012 1.00 96.06 81 LEU A C 1
ATOM 621 O O . LEU A 1 81 ? -2.520 -1.830 -3.790 1.00 96.06 81 LEU A O 1
ATOM 625 N N . ALA A 1 82 ? -3.340 -2.583 -5.746 1.00 96.62 82 ALA A N 1
ATOM 626 C CA . ALA A 1 82 ? -4.524 -3.216 -5.172 1.00 96.62 82 ALA A CA 1
ATOM 627 C C . ALA A 1 82 ? -4.155 -4.350 -4.200 1.00 96.62 82 ALA A C 1
ATOM 629 O O . ALA A 1 82 ? -4.720 -4.442 -3.109 1.00 96.62 82 ALA A O 1
ATOM 630 N N . ALA A 1 83 ? -3.170 -5.178 -4.556 1.00 96.50 83 ALA A N 1
ATOM 631 C CA . ALA A 1 83 ? -2.662 -6.238 -3.695 1.00 96.50 83 ALA A CA 1
ATOM 632 C C . ALA A 1 83 ? -2.004 -5.665 -2.431 1.00 96.50 83 ALA A C 1
ATOM 634 O O . ALA A 1 83 ? -2.291 -6.136 -1.334 1.00 96.50 83 ALA A O 1
ATOM 635 N N . GLY A 1 84 ? -1.186 -4.616 -2.561 1.00 96.62 84 GLY A N 1
ATOM 636 C CA . GLY A 1 84 ? -0.575 -3.917 -1.429 1.00 96.62 84 GLY A CA 1
ATOM 637 C C . GLY A 1 84 ? -1.612 -3.339 -0.470 1.00 96.62 84 GLY A C 1
ATOM 63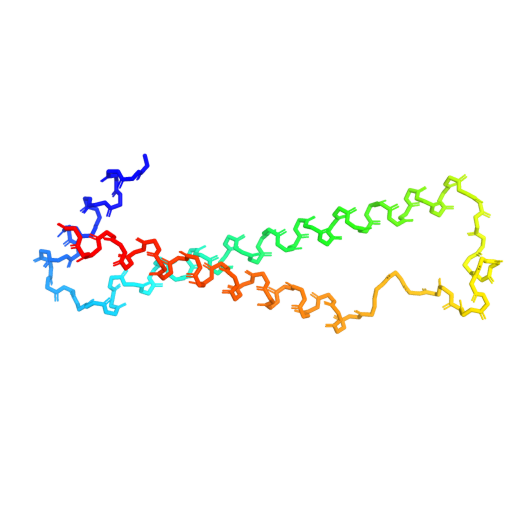8 O O . GLY A 1 84 ? -1.538 -3.579 0.735 1.00 96.62 84 GLY A O 1
ATOM 639 N N . ALA A 1 85 ? -2.626 -2.650 -1.001 1.00 96.50 85 ALA A N 1
ATOM 640 C CA . ALA A 1 85 ? -3.752 -2.143 -0.221 1.00 96.50 85 ALA A CA 1
ATOM 641 C C . ALA A 1 85 ? -4.499 -3.275 0.505 1.00 96.50 85 ALA A C 1
ATOM 643 O O . ALA A 1 85 ? -4.794 -3.158 1.695 1.00 96.50 85 ALA A O 1
ATOM 644 N N . GLY A 1 86 ? -4.757 -4.388 -0.191 1.00 96.62 86 GLY A N 1
ATOM 645 C CA . GLY A 1 86 ? -5.392 -5.577 0.373 1.00 96.62 86 GLY A CA 1
ATOM 646 C C . GLY A 1 86 ? -4.579 -6.181 1.517 1.00 96.62 86 GLY A C 1
ATOM 647 O O . GLY A 1 86 ? -5.104 -6.377 2.610 1.00 96.62 86 GLY A O 1
ATOM 648 N N . VAL A 1 87 ? -3.282 -6.416 1.313 1.00 95.75 87 VAL A N 1
ATOM 649 C CA . VAL A 1 87 ? -2.375 -6.936 2.351 1.00 95.75 87 VAL A CA 1
ATOM 650 C C . VAL A 1 87 ? -2.328 -5.997 3.559 1.00 95.75 87 VAL A C 1
ATOM 652 O O . VAL A 1 87 ? -2.410 -6.461 4.696 1.00 95.75 87 VAL A O 1
ATOM 655 N N . GLY A 1 88 ? -2.268 -4.683 3.330 1.00 94.81 88 GLY A N 1
ATOM 656 C CA . GLY A 1 88 ? -2.313 -3.675 4.388 1.00 94.81 88 GLY A CA 1
ATOM 657 C C . GLY A 1 88 ? -3.622 -3.694 5.187 1.00 94.81 88 GLY A C 1
ATOM 658 O O . GLY A 1 88 ? -3.602 -3.680 6.421 1.00 94.81 88 GLY A O 1
ATOM 659 N N . ALA A 1 89 ? -4.760 -3.820 4.500 1.00 93.56 89 ALA A N 1
ATOM 660 C CA . ALA A 1 89 ? -6.068 -4.014 5.124 1.00 93.56 89 ALA A CA 1
ATOM 661 C C . ALA A 1 89 ? -6.113 -5.286 5.988 1.00 93.56 89 ALA A C 1
ATOM 663 O O . ALA A 1 89 ? -6.513 -5.236 7.154 1.00 93.56 89 ALA A O 1
ATOM 664 N N . PHE A 1 90 ? -5.670 -6.424 5.444 1.00 93.44 90 PHE A N 1
ATOM 665 C CA . PHE A 1 90 ? -5.646 -7.701 6.162 1.00 93.44 90 PHE A CA 1
ATOM 666 C C . PHE A 1 90 ? -4.741 -7.651 7.398 1.00 93.44 90 PHE A C 1
ATOM 668 O O . PHE A 1 90 ? -5.154 -8.077 8.480 1.00 93.44 90 PHE A O 1
ATOM 675 N N . GLY A 1 91 ? -3.537 -7.088 7.270 1.00 89.69 91 GLY A N 1
ATOM 676 C CA . GLY A 1 91 ? -2.608 -6.924 8.390 1.00 89.69 91 GLY A CA 1
ATOM 677 C C . GLY A 1 91 ? -3.195 -6.066 9.514 1.00 89.69 91 GLY A C 1
ATOM 678 O O . GLY A 1 91 ? -3.101 -6.427 10.691 1.00 89.69 91 GLY A O 1
ATOM 679 N N . SER A 1 92 ? -3.880 -4.977 9.155 1.00 88.12 92 SER A N 1
ATOM 680 C CA . SER A 1 92 ? -4.554 -4.103 10.117 1.00 88.12 92 SER A CA 1
ATOM 681 C C . SER A 1 92 ? -5.691 -4.807 10.867 1.00 88.12 92 SER A C 1
ATOM 683 O O . SER A 1 92 ? -5.760 -4.744 12.100 1.00 88.12 92 SER A O 1
ATOM 685 N N . LEU A 1 93 ? -6.535 -5.570 10.160 1.00 85.81 93 LEU A N 1
ATOM 686 C CA . LEU A 1 93 ? -7.623 -6.336 10.780 1.00 85.81 93 LEU A CA 1
ATOM 687 C C . LEU A 1 93 ? -7.111 -7.340 11.818 1.00 85.81 93 LEU A C 1
ATOM 689 O O . LEU A 1 93 ? -7.712 -7.484 12.887 1.00 85.81 93 LEU A O 1
ATOM 693 N N . ILE A 1 94 ? -5.999 -8.018 11.523 1.00 85.56 94 ILE A N 1
ATOM 694 C CA . ILE A 1 94 ? -5.373 -8.973 12.446 1.00 85.56 94 ILE A CA 1
ATOM 695 C C . ILE A 1 94 ? -4.824 -8.247 13.679 1.00 85.56 94 ILE A C 1
ATOM 697 O O . ILE A 1 94 ? -5.045 -8.703 14.803 1.00 85.56 94 ILE A O 1
ATOM 701 N N . SER A 1 95 ? -4.153 -7.109 13.481 1.00 81.88 95 SER A N 1
ATOM 702 C CA . SER A 1 95 ? -3.564 -6.309 14.559 1.00 81.88 95 SER A CA 1
ATOM 703 C C . SER A 1 95 ? -4.625 -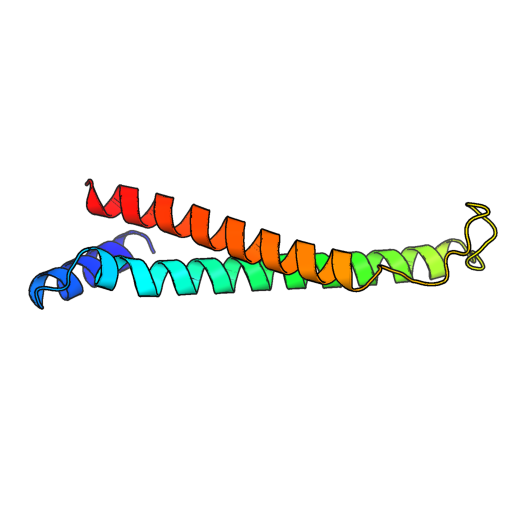5.821 15.554 1.00 81.88 95 SER A C 1
ATOM 705 O O . SER A 1 95 ? -4.567 -6.138 16.745 1.00 81.88 95 SER A O 1
ATOM 707 N N . VAL A 1 96 ? -5.676 -5.160 15.059 1.00 80.12 96 VAL A N 1
ATOM 708 C CA . VAL A 1 96 ? -6.777 -4.649 15.895 1.00 80.12 96 VAL A CA 1
ATOM 709 C C . VAL A 1 96 ? -7.582 -5.790 16.511 1.00 80.12 96 VAL A C 1
ATOM 711 O O . VAL A 1 96 ? -7.974 -5.733 17.675 1.00 80.12 96 VAL A O 1
ATOM 714 N N . GLY A 1 97 ? -7.820 -6.862 15.751 1.00 75.31 97 GLY A N 1
ATOM 715 C CA . GLY A 1 97 ? -8.539 -8.040 16.230 1.00 75.31 97 GLY A CA 1
ATOM 716 C C . GLY A 1 97 ? -7.831 -8.781 17.368 1.00 75.31 97 GLY A C 1
ATOM 717 O O . GLY A 1 97 ? -8.498 -9.506 18.110 1.00 75.31 97 GLY A O 1
ATOM 718 N N . ARG A 1 98 ? -6.508 -8.624 17.512 1.00 75.06 98 ARG A N 1
ATOM 719 C CA . ARG A 1 98 ? -5.744 -9.133 18.658 1.00 75.06 98 ARG A CA 1
ATOM 720 C C . ARG A 1 98 ? -5.890 -8.212 19.872 1.00 75.06 98 ARG A C 1
ATOM 722 O O . ARG A 1 98 ? -6.189 -8.716 20.945 1.00 75.06 98 ARG A O 1
ATOM 729 N N . VAL A 1 99 ? -5.770 -6.895 19.695 1.00 71.56 99 VAL A N 1
ATOM 730 C CA . VAL A 1 99 ? -5.905 -5.912 20.793 1.00 71.56 99 VAL A CA 1
ATOM 731 C C . VAL A 1 99 ? -7.324 -5.875 21.360 1.00 71.56 99 VAL A C 1
ATOM 733 O O . VAL A 1 99 ? -7.503 -5.745 22.558 1.00 71.56 99 VAL A O 1
ATOM 736 N N . LEU A 1 100 ? -8.351 -6.058 20.526 1.00 65.75 100 LEU A N 1
ATOM 737 C CA . LEU A 1 100 ? -9.738 -6.130 20.999 1.00 65.75 100 LEU A CA 1
ATOM 738 C C . LEU A 1 100 ? -10.070 -7.415 21.779 1.00 65.75 100 LEU A C 1
ATOM 740 O O . LEU A 1 100 ? -11.135 -7.460 22.392 1.00 65.75 100 LEU A O 1
ATOM 744 N N . ARG A 1 101 ? -9.237 -8.460 21.676 1.00 59.62 101 ARG A N 1
ATOM 745 C CA . ARG A 1 101 ? -9.416 -9.751 22.366 1.00 59.62 101 ARG A CA 1
ATOM 746 C C . ARG A 1 101 ? -8.607 -9.867 23.661 1.00 59.62 101 ARG A C 1
ATOM 748 O O . ARG A 1 101 ? -8.892 -10.785 24.423 1.00 59.62 101 ARG A O 1
ATOM 755 N N . ALA A 1 102 ? -7.614 -9.001 23.853 1.00 55.28 102 ALA A N 1
ATOM 756 C CA . ALA A 1 102 ? -6.914 -8.816 25.121 1.00 55.28 102 ALA A CA 1
ATOM 757 C C . ALA A 1 102 ? -7.736 -7.896 26.035 1.00 55.28 102 ALA A C 1
ATOM 759 O O . ALA A 1 102 ? -7.653 -8.106 27.261 1.00 55.28 102 ALA A O 1
#

Nearest PDB structures (foldseek):
  8w6j-assembly1_A  TM=7.863E-01  e=1.342E-01  Escherichia coli K-12
  8i6s-assembly1_A  TM=7.289E-01  e=9.098E-02  Pseudomonas aeruginosa
  8tzk-assembly1_C  TM=6.962E-01  e=8.607E-02  Vibrio cholerae
  8hd0-assembly1_C  TM=7.805E-01  e=2.762E-01  Escherichia coli K-12
  5sv0-assembly2_J  TM=3.931E-01  e=2.155E+00  Escherichia coli DH1

pLDDT: mean 81.71, std 14.9, range [47.75, 97.56]

Sequence (102 aa):
AVYARTEEIEVMRLVGATRLHIRAPFLLEGMIQGTLGAGLALALLFGAYYVTLWQLQVTPGRIFGVGVGSFLEPHWAVSMLAAGAGVGAFGSLISVGRVLRA

Solvent-accessible surface area (backbone atoms only — not 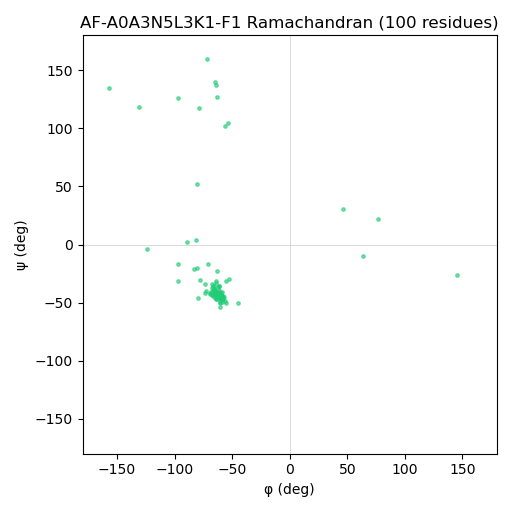comparable to full-atom values): 5646 Å² total; per-residue (Å²): 114,74,66,62,52,53,52,52,50,48,55,44,48,74,78,63,52,51,77,62,66,65,45,50,62,48,30,52,51,19,22,51,53,17,28,51,51,31,49,51,52,52,52,51,51,52,52,52,51,52,52,50,43,65,72,68,70,54,60,68,42,78,89,71,81,52,77,54,82,63,101,67,61,70,68,59,58,52,48,43,34,54,48,22,21,49,53,17,27,53,54,29,50,55,54,53,56,49,63,76,72,107

Foldseek 3Di:
DLVVLLVVLVVCVVVVHDPCRSLVVLLVVLLVQLLVVLVVVVVVLVVVVVVVCVVVVDDQCDPPVPRNPDSDDVVVSVVSSVVSSVRSNVVSCVSVVVSVVD